Protein AF-A0A6I3GMZ1-F1 (afdb_monomer)

Solvent-accessible surface area (backbone atoms only — not comparable to full-atom values): 3196 Å² total; per-residue (Å²): 127,84,72,73,102,71,62,70,62,46,76,60,86,96,42,75,52,68,50,91,68,56,19,59,52,100,91,41,72,44,78,55,71,69,48,18,56,52,35,17,52,54,52,48,51,61,62,70,75,108

Mean predicted aligned error: 3.42 Å

Foldseek 3Di:
DDPDPDDQWDDDPPDIDGDQFWLADPVGHDPDDVSRVVSSVVVVVVRVVD

Structure (mmCIF, N/CA/C/O backbone):
data_AF-A0A6I3GMZ1-F1
#
_entry.id   AF-A0A6I3GMZ1-F1
#
loop_
_atom_site.group_PDB
_atom_site.id
_atom_site.type_symbol
_atom_site.label_atom_id
_atom_site.label_alt_id
_atom_site.label_comp_id
_atom_site.label_asym_id
_atom_site.label_entity_id
_atom_site.label_seq_id
_atom_site.pdbx_PDB_ins_code
_atom_site.Cartn_x
_atom_site.Cartn_y
_atom_site.Cartn_z
_atom_site.occupancy
_atom_site.B_iso_or_equiv
_atom_site.auth_seq_id
_atom_site.auth_comp_id
_atom_site.auth_asym_id
_atom_site.auth_atom_id
_atom_site.pdbx_PDB_model_num
ATOM 1 N N . MET A 1 1 ? 19.807 14.957 3.926 1.00 47.88 1 MET A N 1
ATOM 2 C CA . MET A 1 1 ? 19.798 13.554 4.392 1.00 47.88 1 MET A CA 1
ATOM 3 C C . MET A 1 1 ? 19.353 12.711 3.216 1.00 47.88 1 MET A C 1
ATOM 5 O O . MET A 1 1 ? 18.409 13.121 2.553 1.00 47.88 1 MET A O 1
ATOM 9 N N . ALA A 1 2 ? 20.053 11.622 2.896 1.00 68.88 2 ALA A N 1
ATOM 10 C CA . ALA A 1 2 ? 19.531 10.684 1.906 1.00 68.88 2 ALA A CA 1
ATOM 11 C C . ALA A 1 2 ? 18.193 10.139 2.431 1.00 68.88 2 ALA A C 1
ATOM 13 O O . ALA A 1 2 ? 18.072 9.896 3.634 1.00 68.88 2 ALA A O 1
ATOM 14 N N . GLY A 1 3 ? 17.186 10.033 1.562 1.00 79.94 3 GLY A N 1
ATOM 15 C CA . GLY A 1 3 ? 15.908 9.421 1.922 1.00 79.94 3 GLY A CA 1
ATOM 16 C C . GLY A 1 3 ? 16.087 7.967 2.380 1.00 79.94 3 GLY A C 1
ATOM 17 O O . GLY A 1 3 ? 17.186 7.413 2.270 1.00 79.94 3 GLY A O 1
ATOM 18 N N . PRO A 1 4 ? 15.028 7.331 2.901 1.00 84.12 4 PRO A N 1
ATOM 19 C CA . PRO A 1 4 ? 15.082 5.910 3.223 1.00 84.12 4 PRO A CA 1
ATOM 20 C C . PRO A 1 4 ? 15.501 5.095 1.980 1.00 84.12 4 PRO A C 1
ATOM 22 O O . PRO A 1 4 ? 15.236 5.524 0.856 1.00 84.12 4 PRO A O 1
ATOM 25 N N . PRO A 1 5 ? 16.157 3.931 2.148 1.00 94.00 5 PRO A N 1
ATOM 26 C CA . PRO A 1 5 ? 16.764 3.181 1.0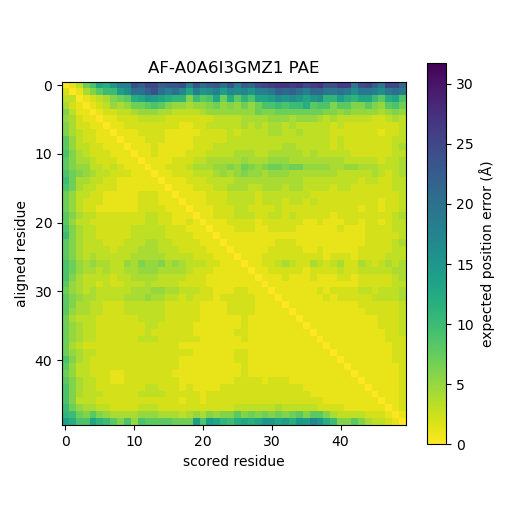46 1.00 94.00 5 PRO A CA 1
ATOM 27 C C . PRO A 1 5 ? 15.730 2.379 0.228 1.00 94.00 5 PRO A C 1
ATOM 29 O O . PRO A 1 5 ? 15.909 1.190 -0.018 1.00 94.00 5 PRO A O 1
ATOM 32 N N . TYR A 1 6 ? 14.62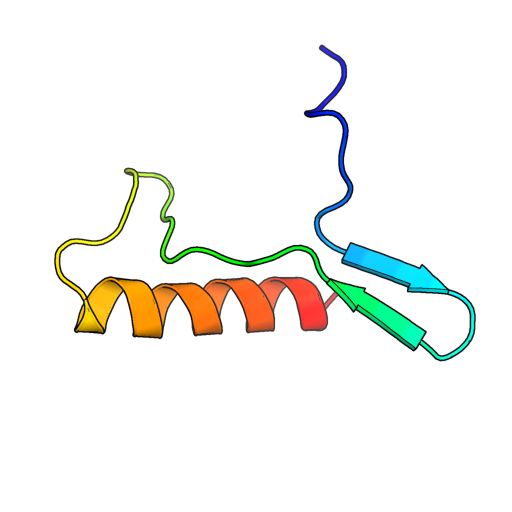8 3.016 -0.176 1.00 93.31 6 TYR A N 1
ATOM 33 C CA . TYR A 1 6 ? 13.605 2.455 -1.059 1.00 93.31 6 TYR A CA 1
ATOM 34 C C . TYR A 1 6 ? 12.900 3.558 -1.864 1.00 93.31 6 TYR A C 1
ATOM 36 O O . TYR A 1 6 ? 12.931 4.731 -1.496 1.00 93.31 6 TYR A O 1
ATOM 44 N N . SER A 1 7 ? 12.251 3.174 -2.967 1.00 93.06 7 SER A N 1
ATOM 45 C CA . SER A 1 7 ? 11.382 4.061 -3.754 1.00 93.06 7 SER A CA 1
ATOM 46 C C . SER A 1 7 ? 9.912 3.698 -3.511 1.00 93.06 7 SER A C 1
ATOM 48 O O . SER A 1 7 ? 9.562 2.523 -3.646 1.00 93.06 7 SER A O 1
ATOM 50 N N . PRO A 1 8 ? 9.030 4.657 -3.171 1.00 93.88 8 PRO A N 1
ATOM 51 C CA . PRO A 1 8 ? 7.600 4.380 -3.010 1.00 93.88 8 PRO A CA 1
ATOM 52 C C . PRO A 1 8 ? 6.954 3.830 -4.287 1.00 93.88 8 PRO A C 1
ATOM 54 O O . PRO A 1 8 ? 6.136 2.914 -4.223 1.00 93.88 8 PRO A O 1
ATOM 57 N N . VAL A 1 9 ? 7.385 4.347 -5.438 1.00 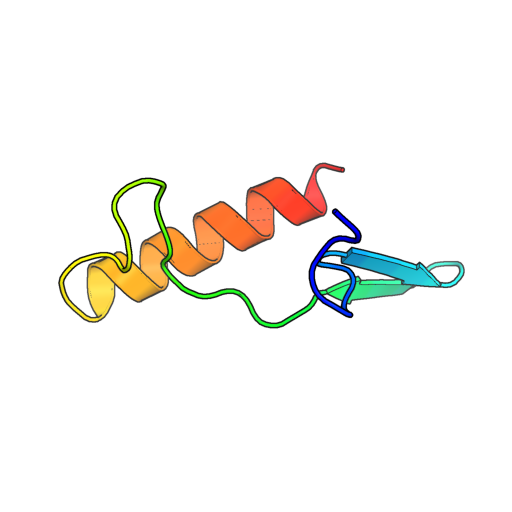94.88 9 VAL A N 1
ATOM 58 C CA . VAL A 1 9 ? 6.958 3.933 -6.774 1.00 94.88 9 VAL A CA 1
ATOM 59 C C . VAL A 1 9 ? 8.170 3.885 -7.706 1.00 94.88 9 VAL A C 1
ATOM 61 O O . VAL A 1 9 ? 9.046 4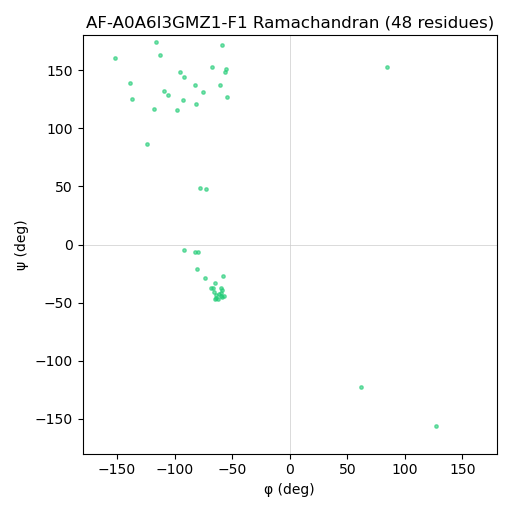.748 -7.640 1.00 94.88 9 VAL A O 1
ATOM 64 N N . PHE A 1 10 ? 8.240 2.865 -8.561 1.00 94.62 10 PHE A N 1
ATOM 65 C CA . PHE A 1 10 ? 9.269 2.728 -9.590 1.00 94.62 10 PHE A CA 1
ATOM 66 C C . PHE A 1 10 ? 8.645 2.254 -10.904 1.00 94.62 10 PHE A C 1
ATOM 68 O O . PHE A 1 10 ? 7.982 1.217 -10.943 1.00 94.62 10 PHE A O 1
ATOM 75 N N . ARG A 1 11 ? 8.867 3.001 -11.992 1.00 94.12 11 ARG A N 1
ATOM 76 C CA . ARG A 1 11 ? 8.401 2.633 -13.337 1.00 94.12 11 ARG A CA 1
ATOM 77 C C . ARG A 1 11 ? 9.492 1.863 -1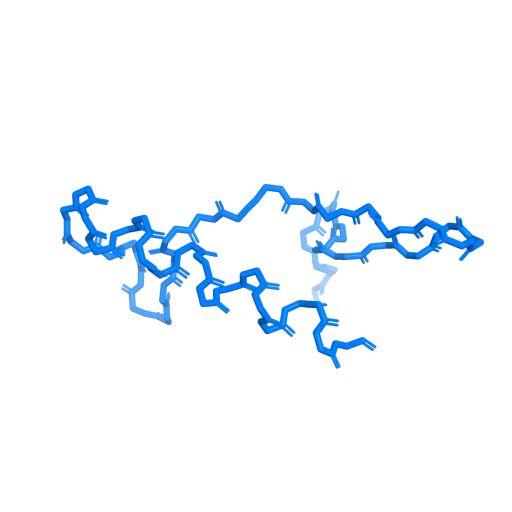4.079 1.00 94.12 11 ARG A C 1
ATOM 79 O O . ARG A 1 11 ? 10.609 2.353 -14.226 1.00 94.12 11 ARG A O 1
ATOM 86 N N . ALA A 1 12 ? 9.158 0.667 -14.551 1.00 95.31 12 ALA A N 1
ATOM 87 C CA . ALA A 1 12 ? 10.053 -0.245 -15.255 1.00 95.31 12 ALA A CA 1
ATOM 88 C C . ALA A 1 12 ? 9.454 -0.602 -16.624 1.00 95.31 12 ALA A C 1
ATOM 90 O O . ALA A 1 12 ? 8.738 -1.595 -16.769 1.00 95.31 12 ALA A O 1
ATOM 91 N N . GLY A 1 13 ? 9.725 0.237 -17.629 1.00 95.75 13 GLY A N 1
ATOM 92 C CA . GLY A 1 13 ? 9.038 0.158 -18.921 1.00 95.75 13 GLY A CA 1
ATOM 93 C C . GLY A 1 13 ? 7.541 0.410 -18.738 1.00 95.75 13 GLY A C 1
ATOM 94 O O . GLY A 1 13 ? 7.158 1.429 -18.166 1.00 95.75 13 GLY A O 1
ATOM 95 N N . ASP A 1 14 ? 6.720 -0.549 -19.160 1.00 96.06 14 ASP A N 1
ATOM 96 C CA . ASP A 1 14 ? 5.257 -0.483 -19.039 1.00 96.06 14 ASP A CA 1
ATOM 97 C C . ASP A 1 14 ? 4.736 -0.895 -17.650 1.00 96.06 14 ASP A C 1
ATOM 99 O O . ASP A 1 14 ? 3.543 -0.781 -17.367 1.00 96.06 14 ASP A O 1
ATOM 103 N N . TRP A 1 15 ? 5.613 -1.380 -16.766 1.00 95.69 15 TRP A N 1
ATOM 104 C CA . TRP A 1 15 ? 5.241 -1.829 -15.426 1.00 95.69 15 TRP A CA 1
ATOM 105 C C . TRP A 1 15 ? 5.446 -0.740 -14.374 1.00 95.69 15 TRP A C 1
ATOM 107 O O . TRP A 1 15 ? 6.378 0.063 -14.443 1.00 95.69 15 TRP A O 1
ATOM 117 N N . CYS A 1 16 ? 4.599 -0.765 -13.345 1.00 94.69 16 CYS A N 1
ATOM 1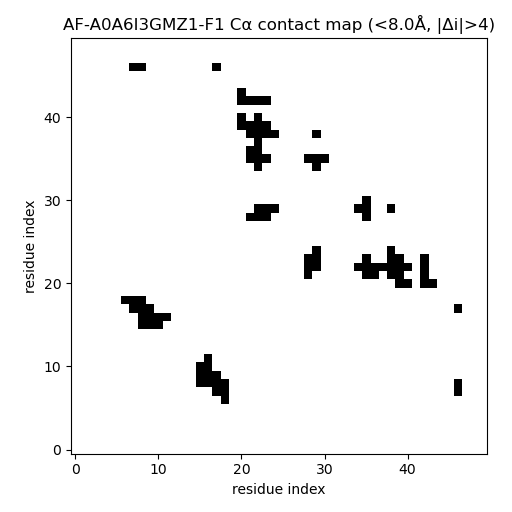18 C CA . CYS A 1 16 ? 4.736 0.051 -12.146 1.00 94.69 16 CYS A CA 1
ATOM 119 C C . CYS A 1 16 ? 4.909 -0.863 -10.927 1.00 94.69 16 CYS A C 1
ATOM 121 O O . CYS A 1 16 ? 4.016 -1.644 -10.597 1.00 94.69 16 CYS A O 1
ATOM 123 N N . CYS A 1 17 ? 6.064 -0.771 -10.271 1.00 95.25 17 CYS A N 1
ATOM 124 C CA . CYS A 1 17 ? 6.368 -1.480 -9.035 1.00 95.25 17 CYS A CA 1
ATOM 125 C C . CYS A 1 17 ? 6.138 -0.532 -7.858 1.00 95.25 17 CYS A C 1
ATOM 127 O O . CYS A 1 17 ? 6.837 0.474 -7.721 1.00 95.25 17 CYS A O 1
ATOM 129 N N . ILE A 1 18 ? 5.166 -0.854 -7.009 1.00 96.06 18 ILE A N 1
ATOM 130 C CA . ILE A 1 18 ? 4.778 -0.022 -5.867 1.00 96.06 18 ILE A CA 1
ATOM 131 C C . ILE A 1 18 ? 5.222 -0.724 -4.590 1.00 96.06 18 ILE A C 1
ATOM 133 O O . ILE A 1 18 ? 4.983 -1.919 -4.410 1.00 96.06 18 ILE A O 1
ATOM 137 N N . SER A 1 19 ? 5.866 0.020 -3.696 1.00 96.00 19 SER A N 1
ATOM 138 C CA . SER A 1 19 ? 6.177 -0.481 -2.359 1.00 96.00 19 SER A CA 1
ATOM 139 C C . SER A 1 19 ? 4.894 -0.665 -1.545 1.00 96.00 19 SER A C 1
ATOM 141 O O . SER A 1 19 ? 3.908 0.044 -1.753 1.00 96.00 19 SER A O 1
ATOM 143 N N . GLY A 1 20 ? 4.906 -1.592 -0.584 1.00 95.00 20 GLY A N 1
ATOM 144 C CA . GLY A 1 20 ? 3.750 -1.830 0.282 1.00 95.00 20 GLY A CA 1
ATOM 145 C C . GLY A 1 20 ? 3.285 -0.546 0.973 1.00 95.00 20 GLY A C 1
ATOM 146 O O . GLY A 1 20 ? 4.084 0.140 1.608 1.00 95.00 20 GLY A O 1
ATOM 147 N N . GLN A 1 21 ? 1.998 -0.224 0.834 1.00 96.94 21 GLN A N 1
ATOM 148 C CA . GLN A 1 21 ? 1.395 0.918 1.513 1.00 96.94 21 GLN A CA 1
ATOM 149 C C . GLN A 1 21 ? 0.810 0.493 2.852 1.00 96.94 21 GLN A C 1
ATOM 151 O O . GLN A 1 21 ? 0.268 -0.599 2.999 1.00 96.94 21 GLN A O 1
ATOM 156 N N . LEU A 1 22 ? 0.923 1.385 3.827 1.00 97.25 22 LEU A N 1
ATOM 157 C CA . LEU A 1 22 ? 0.281 1.279 5.130 1.00 97.25 22 LEU A CA 1
ATOM 158 C C . LEU A 1 22 ? -0.768 2.382 5.246 1.00 97.25 22 LEU A C 1
ATOM 160 O O . LEU A 1 22 ? -0.710 3.381 4.525 1.00 97.25 22 LEU A O 1
ATOM 164 N N . GLY A 1 23 ? -1.680 2.239 6.205 1.00 98.19 23 GLY A N 1
ATOM 165 C CA . GLY A 1 23 ? -2.639 3.279 6.576 1.00 98.19 23 GLY A CA 1
ATOM 166 C C . GLY A 1 23 ? -2.013 4.446 7.342 1.00 98.19 23 GLY A C 1
ATOM 167 O O . GLY A 1 23 ? -2.511 4.810 8.402 1.00 98.19 23 GLY A O 1
ATOM 168 N N . MET A 1 24 ? -0.890 4.972 6.850 1.00 97.62 24 MET A N 1
ATOM 169 C CA . MET A 1 24 ? -0.159 6.090 7.444 1.00 97.62 24 MET A CA 1
ATOM 170 C C . MET A 1 24 ? -0.772 7.426 7.028 1.00 97.62 24 MET A C 1
ATOM 172 O O . MET A 1 24 ? -1.086 7.636 5.857 1.00 97.62 24 MET A O 1
ATOM 176 N N . THR A 1 25 ? -0.881 8.333 7.988 1.00 96.75 25 THR A N 1
ATOM 177 C CA . THR A 1 25 ? -1.218 9.750 7.847 1.00 96.75 25 THR A CA 1
ATOM 178 C C . THR A 1 25 ? -0.011 10.593 8.299 1.00 96.75 25 THR A C 1
ATOM 180 O O . THR A 1 25 ? 0.969 10.037 8.809 1.00 96.75 25 THR A O 1
ATOM 183 N N . PRO A 1 26 ? -0.047 11.932 8.155 1.00 96.06 26 PRO A N 1
ATOM 184 C CA . PRO A 1 26 ? 0.980 12.804 8.732 1.00 96.06 26 PRO A CA 1
ATOM 185 C C . PRO A 1 26 ? 1.133 12.665 10.255 1.00 96.06 26 PRO A C 1
ATOM 187 O O . PRO A 1 26 ? 2.224 12.885 10.775 1.00 96.06 26 PRO A O 1
ATOM 190 N N . ASP A 1 27 ? 0.064 12.263 10.948 1.00 96.62 27 ASP A N 1
ATOM 191 C CA . ASP A 1 27 ? 0.022 12.130 12.408 1.00 96.62 27 ASP A CA 1
ATOM 192 C C . ASP A 1 27 ? 0.392 10.717 12.897 1.00 96.62 27 ASP A C 1
ATOM 194 O O . ASP A 1 27 ? 0.506 10.481 14.099 1.00 96.62 27 ASP A O 1
ATOM 198 N N . GLY A 1 28 ? 0.603 9.766 11.981 1.00 97.38 28 GLY A N 1
ATOM 199 C CA . GLY A 1 28 ? 0.985 8.392 12.297 1.00 97.38 28 GLY A CA 1
ATOM 200 C C 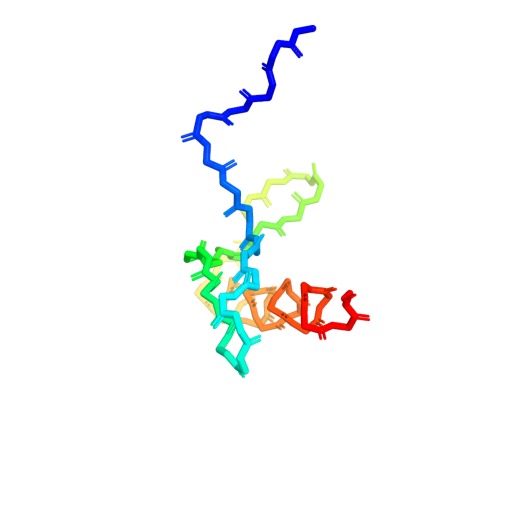. GLY A 1 28 ? 0.072 7.351 11.659 1.00 97.38 28 GLY A C 1
ATOM 201 O O . GLY A 1 28 ? -0.546 7.579 10.625 1.00 97.38 28 GLY A O 1
ATOM 202 N N . LEU A 1 29 ? 0.022 6.156 12.244 1.00 98.12 29 LEU A N 1
ATOM 203 C CA . LEU A 1 29 ? -0.835 5.084 11.745 1.00 98.12 29 LEU A CA 1
ATOM 204 C C . LEU A 1 29 ? -2.294 5.371 12.127 1.00 98.12 29 LEU A C 1
ATOM 206 O O . LEU A 1 29 ? -2.572 5.643 13.293 1.00 98.12 29 LEU A O 1
ATOM 210 N N . ALA A 1 30 ? -3.221 5.278 11.171 1.00 98.31 30 ALA A N 1
ATOM 211 C CA . ALA A 1 30 ? -4.644 5.471 11.441 1.00 98.31 30 ALA A CA 1
ATOM 212 C C . ALA A 1 30 ? -5.156 4.511 12.536 1.00 98.31 30 ALA A C 1
ATOM 214 O O . ALA A 1 30 ? -4.679 3.379 12.676 1.00 98.31 30 ALA A O 1
ATOM 215 N N . GLU A 1 31 ? -6.146 4.945 13.316 1.00 98.38 31 GLU A N 1
ATOM 216 C CA . GLU A 1 31 ? -6.662 4.149 14.431 1.00 98.38 31 GLU A CA 1
ATOM 217 C C . GLU A 1 31 ? -7.664 3.086 13.972 1.00 98.38 31 GLU A C 1
ATOM 219 O O . GLU A 1 31 ? -8.725 3.377 13.420 1.00 98.38 31 GLU A O 1
ATOM 224 N N . GLY A 1 32 ? -7.342 1.826 14.261 1.00 98.38 32 GLY A N 1
ATOM 225 C CA . GLY A 1 32 ? -8.201 0.688 13.960 1.00 98.38 32 GLY A CA 1
ATOM 226 C C . GLY A 1 32 ? -8.051 0.160 12.533 1.00 98.38 32 GLY A C 1
ATOM 227 O O . GLY A 1 32 ? -7.694 0.860 11.587 1.00 98.38 32 GLY A O 1
ATOM 228 N N . PHE A 1 33 ? -8.345 -1.129 12.375 1.00 98.38 33 PHE A N 1
ATOM 229 C CA . PHE A 1 33 ? -8.084 -1.863 11.137 1.00 98.38 33 PHE A CA 1
ATOM 230 C C . PHE A 1 33 ? -8.814 -1.284 9.915 1.00 98.38 33 PHE A C 1
ATOM 232 O O . PHE A 1 33 ? -8.226 -1.163 8.840 1.00 98.38 33 PHE A O 1
ATOM 239 N N . ALA A 1 34 ? -10.082 -0.894 10.077 1.00 98.50 34 ALA A N 1
ATOM 240 C CA . ALA A 1 34 ? -10.875 -0.337 8.984 1.00 98.50 34 ALA A CA 1
ATOM 241 C C . ALA A 1 34 ? -10.291 0.991 8.477 1.00 98.50 34 ALA A C 1
ATOM 243 O O . ALA A 1 34 ? -10.103 1.153 7.273 1.00 98.50 34 ALA A O 1
ATOM 244 N N . ALA A 1 35 ? -9.930 1.900 9.390 1.00 98.50 35 ALA A N 1
ATOM 245 C CA . ALA A 1 35 ? -9.334 3.182 9.029 1.00 98.50 35 ALA A CA 1
ATOM 246 C C . ALA A 1 35 ? -7.953 2.998 8.383 1.00 98.50 35 ALA A C 1
ATOM 248 O O . ALA A 1 35 ? -7.663 3.634 7.374 1.00 98.50 35 ALA A O 1
ATOM 249 N N . GLN A 1 36 ? -7.128 2.076 8.895 1.00 98.75 36 GLN A N 1
ATOM 250 C CA . GLN A 1 36 ? -5.837 1.755 8.275 1.00 98.75 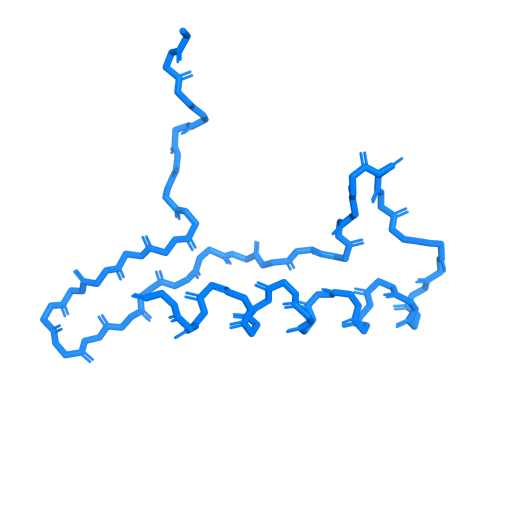36 GLN A CA 1
ATOM 251 C C . GLN A 1 36 ? -5.998 1.201 6.862 1.00 98.75 36 GLN A C 1
ATOM 253 O O . GLN A 1 36 ? -5.271 1.603 5.957 1.00 98.75 36 GLN A O 1
ATOM 258 N N . THR A 1 37 ? -6.966 0.306 6.662 1.00 98.56 37 THR A N 1
ATOM 259 C CA . THR A 1 37 ? -7.251 -0.277 5.346 1.00 98.56 37 THR A CA 1
ATOM 260 C C . THR A 1 37 ? -7.718 0.796 4.367 1.00 98.56 37 THR A C 1
ATOM 262 O O . THR A 1 37 ? -7.246 0.845 3.235 1.00 98.56 37 THR A O 1
ATOM 265 N N . GLN A 1 38 ? -8.595 1.703 4.803 1.00 98.56 38 GLN A N 1
ATOM 266 C CA . GLN A 1 38 ? -9.055 2.809 3.968 1.00 98.56 38 GLN A CA 1
ATOM 267 C C . GLN A 1 38 ? -7.913 3.773 3.621 1.00 98.56 38 GLN A C 1
ATOM 269 O O . GLN A 1 38 ? -7.732 4.115 2.454 1.00 98.56 38 GLN A O 1
ATOM 274 N N . GLN A 1 39 ? -7.108 4.170 4.608 1.00 98.69 39 GLN A N 1
ATOM 275 C CA . GLN A 1 39 ? -5.983 5.079 4.394 1.00 98.69 39 GLN A CA 1
ATOM 276 C C . GLN A 1 39 ? -4.901 4.459 3.495 1.00 98.69 39 GLN A C 1
ATOM 278 O O . GLN A 1 39 ? -4.294 5.163 2.693 1.00 98.69 39 GLN A O 1
ATOM 283 N N . LEU A 1 40 ? -4.690 3.142 3.568 1.00 98.25 40 LEU A N 1
ATOM 284 C CA . LEU A 1 40 ? -3.790 2.417 2.669 1.00 98.25 40 LEU A CA 1
ATOM 285 C C . LEU A 1 40 ? -4.193 2.613 1.201 1.00 98.25 40 LEU A C 1
ATOM 287 O O . LEU A 1 40 ? -3.326 2.879 0.369 1.00 98.25 40 LEU A O 1
ATOM 291 N N . PHE A 1 41 ? -5.488 2.518 0.879 1.00 98.31 41 PHE A N 1
ATOM 292 C CA . PHE A 1 41 ? -5.970 2.737 -0.488 1.00 98.31 41 PHE A CA 1
ATOM 293 C C . PHE A 1 41 ? -5.831 4.194 -0.933 1.00 98.31 41 PHE A C 1
ATOM 295 O O . PHE A 1 41 ? -5.449 4.430 -2.075 1.00 98.31 41 PHE A O 1
ATOM 302 N N . VAL A 1 42 ? -6.065 5.158 -0.037 1.00 98.12 42 VAL A N 1
ATOM 303 C CA . VAL A 1 42 ? -5.801 6.583 -0.317 1.00 98.12 42 VAL A CA 1
ATOM 304 C C . VAL A 1 42 ? -4.327 6.796 -0.674 1.00 98.12 42 VAL A C 1
ATOM 306 O O . VAL A 1 42 ? -4.013 7.458 -1.658 1.00 98.12 42 VAL A O 1
ATOM 309 N N . ASN A 1 43 ? -3.413 6.186 0.082 1.00 97.50 43 ASN A N 1
ATOM 310 C CA . ASN A 1 43 ? -1.976 6.304 -0.160 1.00 97.50 43 ASN A CA 1
ATOM 311 C C . ASN A 1 43 ? -1.550 5.639 -1.482 1.00 97.50 43 ASN A C 1
ATOM 313 O O . ASN A 1 43 ? -0.704 6.178 -2.194 1.00 97.50 43 ASN A O 1
ATOM 317 N N . LEU A 1 44 ? -2.152 4.497 -1.841 1.00 97.19 44 LEU A N 1
ATOM 318 C CA . LEU A 1 44 ? -1.938 3.858 -3.145 1.00 97.19 44 LEU A CA 1
ATOM 319 C C . LEU A 1 44 ? -2.401 4.743 -4.305 1.00 97.19 44 LEU A C 1
ATOM 321 O O . LEU A 1 44 ? -1.665 4.891 -5.277 1.00 97.19 44 LEU A O 1
ATOM 325 N N . ASP A 1 45 ? -3.597 5.323 -4.203 1.00 96.81 45 ASP A N 1
ATOM 326 C CA . ASP A 1 45 ? -4.163 6.186 -5.242 1.00 96.81 45 ASP A CA 1
ATOM 327 C C . ASP A 1 45 ? -3.265 7.407 -5.499 1.00 96.81 45 ASP A C 1
ATOM 329 O O . ASP A 1 45 ? -2.904 7.690 -6.641 1.00 96.81 45 ASP A O 1
ATOM 333 N N . LEU A 1 46 ? -2.775 8.047 -4.433 1.00 95.56 46 LEU A N 1
ATOM 334 C CA . LEU A 1 46 ? -1.831 9.164 -4.535 1.00 95.56 46 LEU A CA 1
ATOM 335 C C . LEU A 1 46 ? -0.533 8.794 -5.272 1.00 95.56 46 LEU A C 1
ATOM 337 O O . LEU A 1 46 ? -0.032 9.598 -6.054 1.00 95.56 46 LEU A O 1
ATOM 341 N N . LEU A 1 47 ? 0.009 7.591 -5.055 1.00 94.44 47 LEU A N 1
ATOM 342 C CA . LEU A 1 47 ? 1.214 7.122 -5.756 1.00 94.44 47 LEU A CA 1
ATOM 343 C C . LEU A 1 47 ? 0.950 6.741 -7.217 1.00 94.44 47 LEU A C 1
ATOM 345 O O . LEU A 1 47 ? 1.850 6.816 -8.048 1.00 94.44 47 LEU A O 1
ATOM 349 N N . LEU A 1 48 ? -0.261 6.299 -7.547 1.00 92.44 48 LEU A N 1
ATOM 350 C CA . LEU A 1 48 ? -0.617 5.885 -8.906 1.00 92.44 48 LEU A CA 1
ATOM 351 C C . LEU A 1 48 ? -0.941 7.061 -9.829 1.00 92.44 48 LEU A C 1
ATOM 353 O O . LEU A 1 48 ? -0.856 6.920 -11.049 1.00 92.44 48 LEU A O 1
ATOM 357 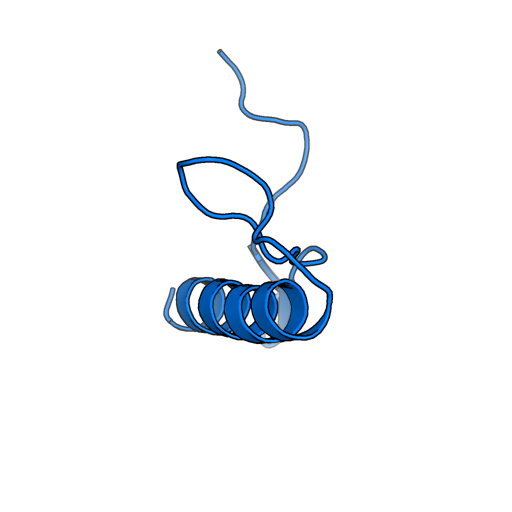N N . GLN A 1 49 ? -1.286 8.212 -9.255 1.00 89.88 49 GLN A N 1
ATOM 358 C CA . GLN A 1 49 ? -1.532 9.451 -9.991 1.00 89.88 49 GLN A CA 1
ATOM 359 C C . GLN A 1 49 ? -0.243 10.186 -10.401 1.00 89.88 49 GLN A C 1
ATOM 361 O O . GLN A 1 49 ? -0.325 11.171 -11.136 1.00 89.88 49 GLN A O 1
ATOM 366 N N . THR A 1 50 ? 0.933 9.721 -9.954 1.00 70.81 50 THR A N 1
ATOM 367 C CA . THR A 1 50 ? 2.252 10.265 -10.344 1.00 70.81 50 THR A CA 1
ATOM 368 C C . THR A 1 50 ? 2.861 9.560 -11.550 1.00 70.81 50 THR A C 1
ATOM 370 O O . THR A 1 50 ? 3.474 10.252 -12.388 1.00 70.81 50 THR A O 1
#

Secondary structure (DSSP, 8-state):
-PPPSS-SEEEETTEEEEPPP--EETTEEPSSHHHHHHHHHHHHHHHHT-

pLDDT: mean 93.75, std 8.97, range [47.88, 98.75]

Nearest PDB structures (foldseek):
  5y6u-assembly1_C  TM=8.642E-01  e=5.185E-02  Bacillus subtilis subsp. natto BEST195
  3d01-assembly2_E  TM=7.933E-01  e=8.356E-01  Agrobacterium fabrum str. C58
  3v4d-assembly2_D  TM=7.206E-01  e=1.096E+00  Escherichia coli O6
  3d01-assembly4_B  TM=7.468E-01  e=1.096E+00  Agrobacterium fabrum str. C58

Sequence (50 aa):
MAGPPYSPVFRAGDWCCISGQLGMTPDGLAEGFAAQTQQLFVNLDLLLQT

Radius of gyration: 12.44 Å; Cα contacts (8 Å, |Δi|>4): 49; chains: 1; bounding box: 31×15×34 Å